Protein AF-A0A917TWZ6-F1 (afdb_monomer_lite)

Sequence (79 aa):
MAGGVARRGRGRDAGGMRWVYIGVGVLLILFGGVWTLQGLDVLGGSAMSGVTVWAVVGPVVALVGIVSVVIGLRRSRVD

Radius of gyration: 20.35 Å; chains: 1; bounding box: 50×36×53 Å

Secondary structure (DSSP, 8-state):
------------HHHHHHHHHHHHHHHHHHHHHHHHHHHTTSS-SSTTTT-HHHHHHHHHHHHHHHHHHHHHHHHTTT-

pLDDT: mean 82.61, std 15.35, range [44.22, 97.62]

Organism: NCBI:txid1424081

Foldseek 3Di:
DDDCPPDPPPPPPLLVVLVVLLVQLVVLLVQLVVLLCQCVQVDDDDPSRVNVVSVVSSVVSNVVSVVSNVVSVVSVVVD

Structure (mmCIF, N/CA/C/O backbone):
data_AF-A0A917TWZ6-F1
#
_entry.id   AF-A0A917TWZ6-F1
#
loop_
_atom_site.group_PDB
_atom_site.id
_atom_site.type_symbol
_atom_site.label_atom_id
_atom_site.label_alt_id
_atom_site.label_comp_id
_atom_site.label_asym_id
_atom_site.label_entity_id
_atom_site.label_seq_id
_atom_site.pdbx_PDB_ins_code
_atom_site.Cartn_x
_atom_site.Cartn_y
_atom_site.Cartn_z
_atom_site.occupancy
_atom_site.B_iso_or_equiv
_atom_site.auth_seq_id
_atom_site.auth_comp_id
_atom_site.auth_asym_id
_atom_site.auth_atom_id
_atom_site.pdbx_PDB_model_num
ATOM 1 N N . MET A 1 1 ? 36.173 32.498 -34.989 1.00 47.44 1 MET A N 1
ATOM 2 C CA . MET A 1 1 ? 36.390 31.423 -33.998 1.00 47.44 1 MET A CA 1
ATOM 3 C C . MET A 1 1 ? 35.072 31.160 -33.267 1.00 47.44 1 MET A C 1
ATOM 5 O O . MET A 1 1 ? 34.857 31.670 -32.179 1.00 47.44 1 MET A O 1
ATOM 9 N N . ALA A 1 2 ? 34.147 30.446 -33.919 1.00 53.59 2 ALA A N 1
ATOM 10 C CA . ALA A 1 2 ? 32.965 29.859 -33.277 1.00 53.59 2 ALA A CA 1
ATOM 11 C C . ALA A 1 2 ? 33.415 28.497 -32.726 1.00 53.59 2 ALA A C 1
ATOM 13 O O . ALA A 1 2 ? 34.166 27.796 -33.391 1.00 53.59 2 ALA A O 1
ATOM 14 N N . GLY A 1 3 ? 33.133 28.114 -31.491 1.00 57.16 3 GLY A N 1
ATOM 15 C CA . GLY A 1 3 ? 31.805 28.018 -30.907 1.00 57.16 3 GLY A CA 1
ATOM 16 C C . GLY A 1 3 ? 31.720 26.592 -30.373 1.00 57.16 3 GLY A C 1
ATOM 17 O O . GLY A 1 3 ? 31.353 25.676 -31.095 1.00 57.16 3 GLY A O 1
ATOM 18 N N . GLY A 1 4 ? 32.156 26.398 -29.131 1.00 52.81 4 GLY A N 1
ATOM 19 C CA . GLY A 1 4 ? 32.207 25.095 -28.474 1.00 52.81 4 GLY A CA 1
ATOM 20 C C . GLY A 1 4 ? 31.417 25.118 -27.178 1.00 52.81 4 GLY A C 1
ATOM 21 O O . GLY A 1 4 ? 31.966 24.832 -26.121 1.00 52.81 4 GLY A O 1
ATOM 22 N N . VAL A 1 5 ? 30.137 25.501 -27.240 1.00 64.25 5 VAL A N 1
ATOM 23 C CA . VAL A 1 5 ? 29.200 25.250 -26.140 1.00 64.25 5 VAL A CA 1
ATOM 24 C C . VAL A 1 5 ? 28.999 23.739 -26.092 1.00 64.25 5 VAL A C 1
ATOM 26 O O . VAL A 1 5 ? 28.137 23.183 -26.774 1.00 64.25 5 VAL A O 1
ATOM 29 N N . ALA A 1 6 ? 29.869 23.068 -25.338 1.00 67.00 6 ALA A N 1
ATOM 30 C CA . ALA A 1 6 ? 29.771 21.651 -25.049 1.00 67.00 6 ALA A CA 1
ATOM 31 C C . ALA A 1 6 ? 28.408 21.401 -24.397 1.00 67.00 6 ALA A C 1
ATOM 33 O O . ALA A 1 6 ? 28.140 21.795 -23.259 1.00 67.00 6 ALA A O 1
ATOM 34 N N . ARG A 1 7 ? 27.507 20.807 -25.182 1.00 65.44 7 ARG A N 1
ATOM 35 C CA . ARG A 1 7 ? 26.154 20.465 -24.767 1.00 65.44 7 ARG A CA 1
ATOM 36 C C . ARG A 1 7 ? 26.239 19.546 -23.559 1.00 65.44 7 ARG A C 1
ATOM 38 O O . ARG A 1 7 ? 26.743 18.430 -23.643 1.00 65.44 7 ARG A O 1
ATOM 45 N N . ARG A 1 8 ? 25.694 20.014 -22.439 1.00 64.06 8 ARG A N 1
ATOM 46 C CA . ARG A 1 8 ? 25.407 19.199 -21.263 1.00 64.06 8 ARG A CA 1
ATOM 47 C C . ARG A 1 8 ? 24.341 18.179 -21.671 1.00 64.06 8 ARG A C 1
ATOM 49 O O . ARG A 1 8 ? 23.148 18.466 -21.613 1.00 64.06 8 ARG A O 1
ATOM 56 N N . GLY A 1 9 ? 24.782 17.022 -22.161 1.00 52.75 9 GLY A N 1
ATOM 57 C CA . GLY A 1 9 ? 23.933 15.874 -22.457 1.00 52.75 9 GLY A CA 1
ATOM 58 C C . GLY A 1 9 ? 23.282 15.392 -21.168 1.00 52.75 9 GLY A C 1
ATOM 59 O O . GLY A 1 9 ? 23.867 14.631 -20.403 1.00 52.75 9 GLY A O 1
ATOM 60 N N . ARG A 1 10 ? 22.082 15.900 -20.891 1.00 64.06 10 ARG A N 1
ATOM 61 C CA . ARG A 1 10 ? 21.210 15.462 -19.805 1.00 64.06 10 ARG A CA 1
ATOM 62 C C . ARG A 1 10 ? 20.655 14.083 -20.169 1.00 64.06 10 ARG A C 1
ATOM 64 O O . ARG A 1 10 ? 19.535 13.966 -20.634 1.00 64.06 10 ARG A O 1
ATOM 71 N N . GLY A 1 11 ? 21.462 13.044 -19.990 1.00 54.41 11 GLY A N 1
ATOM 72 C CA . GLY A 1 11 ? 21.026 11.649 -20.078 1.00 54.41 11 GLY A CA 1
ATOM 73 C C . GLY A 1 11 ? 20.546 11.119 -18.726 1.00 54.41 11 GLY A C 1
ATOM 74 O O . GLY A 1 11 ? 21.107 10.141 -18.245 1.00 54.41 11 GLY A O 1
ATOM 75 N N . ARG A 1 12 ? 19.590 11.782 -18.051 1.00 60.22 12 ARG A N 1
ATOM 76 C CA . ARG A 1 12 ? 19.168 11.390 -16.682 1.00 60.22 12 ARG A CA 1
ATOM 77 C C . ARG A 1 12 ? 17.704 10.945 -16.557 1.00 60.22 12 ARG A C 1
ATOM 79 O O . ARG A 1 12 ? 17.262 10.589 -15.469 1.00 60.22 12 ARG A O 1
ATOM 86 N N . ASP A 1 13 ? 16.952 10.895 -17.648 1.00 59.88 13 ASP A N 1
ATOM 87 C CA . ASP A 1 13 ? 15.496 11.005 -17.503 1.00 59.88 13 ASP A CA 1
ATOM 88 C C . ASP A 1 13 ? 14.762 9.650 -17.612 1.00 59.88 13 ASP A C 1
ATOM 90 O O . ASP A 1 13 ? 13.685 9.491 -17.040 1.00 59.88 13 ASP A O 1
ATOM 94 N N . ALA A 1 14 ? 15.382 8.621 -18.208 1.00 57.94 14 ALA A N 1
ATOM 95 C CA . ALA A 1 14 ? 14.820 7.261 -18.247 1.00 57.94 14 ALA A CA 1
ATOM 96 C C . ALA A 1 14 ? 14.894 6.553 -16.877 1.00 57.94 14 ALA A C 1
ATOM 98 O O . ALA A 1 14 ? 13.921 5.967 -16.401 1.00 57.94 14 ALA A O 1
ATOM 99 N N . GLY A 1 15 ? 16.025 6.689 -16.172 1.00 60.75 15 GLY A N 1
ATOM 100 C CA . GLY A 1 15 ? 16.187 6.139 -14.823 1.00 60.75 15 GLY A CA 1
ATOM 101 C C . GLY A 1 15 ? 15.279 6.813 -13.789 1.00 60.75 15 GLY A C 1
ATOM 102 O O . GLY A 1 15 ? 14.766 6.142 -12.895 1.00 60.75 15 GLY A O 1
ATOM 103 N N . GLY A 1 16 ? 15.040 8.123 -13.920 1.00 75.00 16 GLY A N 1
ATOM 104 C CA . GLY A 1 16 ? 14.234 8.901 -12.975 1.00 75.00 16 GLY A CA 1
ATOM 105 C C . GLY A 1 16 ? 12.796 8.395 -12.854 1.00 75.00 16 GLY A C 1
ATOM 106 O O . GLY A 1 16 ? 12.340 8.108 -11.749 1.00 75.00 16 GLY A O 1
ATOM 107 N N . MET A 1 17 ? 12.100 8.203 -13.978 1.00 79.81 17 MET A N 1
ATOM 108 C CA . MET A 1 17 ? 10.696 7.766 -13.963 1.00 79.81 17 MET A CA 1
ATOM 109 C C . MET A 1 17 ? 10.520 6.363 -13.377 1.00 79.81 17 MET A C 1
ATOM 111 O O . MET A 1 17 ? 9.582 6.122 -12.620 1.00 79.81 17 MET A O 1
ATOM 115 N N . ARG A 1 18 ? 11.458 5.448 -13.642 1.00 84.00 18 ARG A N 1
ATOM 116 C CA . ARG A 1 18 ? 11.487 4.118 -13.015 1.00 84.00 18 ARG A CA 1
ATOM 117 C C . ARG A 1 18 ? 11.549 4.215 -11.491 1.00 84.00 18 ARG A C 1
ATOM 119 O O . ARG A 1 18 ? 10.759 3.568 -10.803 1.00 84.00 18 ARG A O 1
ATOM 126 N N . TRP A 1 19 ? 12.485 5.007 -10.969 1.00 86.69 19 TRP A N 1
ATOM 127 C CA . TRP A 1 19 ? 12.644 5.188 -9.525 1.00 86.69 19 TRP A CA 1
ATOM 128 C C . TRP A 1 19 ? 11.430 5.872 -8.894 1.00 86.69 19 TRP A C 1
ATOM 130 O O . TRP A 1 19 ? 11.067 5.519 -7.776 1.00 86.69 19 TRP A O 1
ATOM 140 N N . VAL A 1 20 ? 10.752 6.764 -9.624 1.00 90.69 20 VAL A N 1
ATOM 141 C CA . VAL A 1 20 ? 9.481 7.361 -9.188 1.00 90.69 20 VAL A CA 1
ATOM 142 C C . VAL A 1 20 ? 8.394 6.294 -9.026 1.00 90.69 20 VAL A C 1
ATOM 144 O O . VAL A 1 20 ? 7.806 6.210 -7.952 1.00 90.69 20 VAL A O 1
ATOM 147 N N . TYR A 1 21 ? 8.158 5.431 -10.024 1.00 90.69 21 TYR A N 1
ATOM 148 C CA . TYR A 1 21 ? 7.140 4.370 -9.918 1.00 90.69 21 TYR A CA 1
ATOM 149 C C . TYR A 1 21 ? 7.409 3.399 -8.763 1.00 90.69 21 TYR A C 1
ATOM 151 O O . TYR A 1 21 ? 6.486 3.022 -8.041 1.00 90.69 21 TYR A O 1
ATOM 159 N N . ILE A 1 22 ? 8.674 3.019 -8.566 1.00 90.88 22 ILE A N 1
ATOM 160 C CA . ILE A 1 22 ? 9.072 2.137 -7.464 1.00 90.88 22 ILE A CA 1
ATOM 161 C C . ILE A 1 22 ? 8.883 2.847 -6.119 1.00 90.88 22 ILE A C 1
ATOM 163 O O . ILE A 1 22 ? 8.273 2.278 -5.219 1.00 90.88 22 ILE A O 1
ATOM 167 N N . GLY A 1 23 ? 9.355 4.090 -5.987 1.00 93.88 23 GLY A N 1
ATOM 168 C CA . GLY A 1 23 ? 9.238 4.863 -4.749 1.00 93.88 23 GLY A CA 1
ATOM 169 C C . GLY A 1 23 ? 7.784 5.110 -4.343 1.00 93.88 23 GLY A C 1
ATOM 170 O O . GLY A 1 23 ? 7.414 4.846 -3.201 1.00 93.88 23 GLY A O 1
ATOM 171 N N . VAL A 1 24 ? 6.942 5.535 -5.291 1.00 95.44 24 VAL A N 1
ATOM 172 C CA . VAL A 1 24 ? 5.497 5.711 -5.071 1.00 95.44 24 VAL A CA 1
ATOM 173 C C . VAL A 1 24 ? 4.847 4.386 -4.680 1.00 95.44 24 VAL A C 1
ATOM 175 O O . VAL A 1 24 ? 4.082 4.338 -3.720 1.00 95.44 24 VAL A O 1
ATOM 178 N N . GLY A 1 25 ? 5.177 3.299 -5.378 1.00 95.94 25 GLY A N 1
ATOM 179 C CA . GLY A 1 25 ? 4.606 1.989 -5.091 1.00 95.94 25 GLY A CA 1
ATOM 180 C C . GLY A 1 25 ? 4.950 1.470 -3.693 1.00 95.94 25 GLY A C 1
ATOM 181 O O . GLY A 1 25 ? 4.061 1.013 -2.977 1.00 95.94 25 GLY A O 1
ATOM 182 N N . VAL A 1 26 ? 6.209 1.607 -3.266 1.00 96.25 26 VAL A N 1
ATOM 183 C CA . VAL A 1 26 ? 6.640 1.244 -1.905 1.00 96.25 26 VAL A CA 1
ATOM 184 C C . VAL A 1 26 ? 5.896 2.072 -0.860 1.00 96.25 26 VAL A C 1
ATOM 186 O O . VAL A 1 26 ? 5.393 1.515 0.113 1.00 96.25 26 VAL A O 1
ATOM 189 N N . LEU A 1 27 ? 5.769 3.382 -1.076 1.00 97.38 27 LEU A N 1
ATOM 190 C CA . LEU A 1 27 ? 5.075 4.265 -0.142 1.00 97.38 27 LEU A CA 1
ATOM 191 C C . LEU A 1 27 ? 3.594 3.884 0.017 1.00 97.38 27 LEU A C 1
ATOM 193 O O . LEU A 1 27 ? 3.087 3.823 1.136 1.00 97.38 27 LEU A O 1
ATOM 197 N N . LEU A 1 28 ? 2.918 3.563 -1.090 1.00 97.19 28 LEU A N 1
ATOM 198 C CA . LEU A 1 28 ? 1.532 3.091 -1.079 1.00 97.19 28 LEU A CA 1
ATOM 199 C C . LEU A 1 28 ? 1.379 1.751 -0.347 1.00 97.19 28 LEU A C 1
ATOM 201 O O . LEU A 1 28 ? 0.428 1.584 0.409 1.00 97.19 28 LEU A O 1
ATOM 205 N N . ILE A 1 29 ? 2.319 0.816 -0.516 1.00 97.25 29 ILE A N 1
ATOM 206 C CA . ILE A 1 29 ? 2.307 -0.462 0.217 1.00 97.25 29 ILE 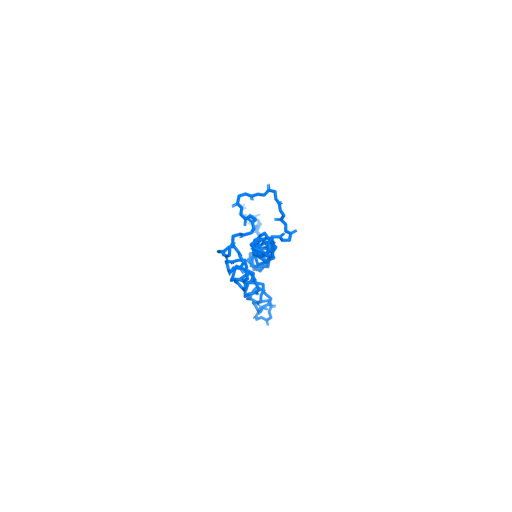A CA 1
ATOM 207 C C . ILE A 1 29 ? 2.412 -0.223 1.723 1.00 97.25 29 ILE A C 1
ATOM 209 O O . ILE A 1 29 ? 1.647 -0.809 2.488 1.00 97.25 29 ILE A O 1
ATOM 213 N N . LEU A 1 30 ? 3.326 0.652 2.149 1.00 97.44 30 LEU A N 1
ATOM 214 C CA . LEU A 1 30 ? 3.515 0.963 3.564 1.00 97.44 30 LEU A CA 1
ATOM 215 C C . LEU A 1 30 ? 2.268 1.617 4.164 1.00 97.44 30 LEU A C 1
ATOM 217 O O . LEU A 1 30 ? 1.775 1.154 5.191 1.00 97.44 30 LEU A O 1
ATOM 221 N N . PHE A 1 31 ? 1.717 2.642 3.508 1.00 96.25 31 PHE A N 1
ATOM 222 C CA . PHE A 1 31 ? 0.496 3.292 3.988 1.00 96.25 31 PHE A CA 1
ATOM 223 C C . PHE A 1 31 ? -0.710 2.353 3.981 1.00 96.25 31 PHE A C 1
ATOM 225 O O . PHE A 1 31 ? -1.445 2.305 4.965 1.00 96.25 31 PHE A O 1
ATOM 232 N N . GLY A 1 32 ? -0.880 1.559 2.923 1.00 95.38 32 GLY A N 1
ATOM 233 C CA . GLY A 1 32 ? -1.933 0.550 2.855 1.00 95.38 32 GLY A CA 1
ATOM 234 C C . GLY A 1 32 ? -1.822 -0.476 3.984 1.00 95.38 32 GLY A C 1
ATOM 235 O O . GLY A 1 32 ? -2.819 -0.797 4.630 1.00 95.38 32 GLY A O 1
ATOM 236 N N . GLY A 1 33 ? -0.607 -0.934 4.293 1.00 94.75 33 GLY A N 1
ATOM 237 C CA . GLY A 1 33 ? -0.343 -1.821 5.427 1.00 94.75 33 GLY A CA 1
ATOM 238 C C . GLY A 1 33 ? -0.718 -1.190 6.768 1.00 94.75 33 GLY A C 1
ATOM 239 O O . GLY A 1 33 ? -1.454 -1.801 7.541 1.00 94.75 33 GLY A O 1
ATOM 240 N N . VAL A 1 34 ? -0.287 0.050 7.020 1.00 94.81 34 VAL A N 1
ATOM 241 C CA . VAL A 1 34 ? -0.629 0.785 8.251 1.00 94.81 34 VAL A CA 1
ATOM 242 C C . VAL A 1 34 ? -2.141 0.943 8.396 1.00 94.81 34 VAL A C 1
ATOM 244 O O . VAL A 1 34 ? -2.676 0.606 9.448 1.00 94.81 34 VAL A O 1
ATOM 247 N N . TRP A 1 35 ? -2.846 1.376 7.349 1.00 93.50 35 TRP A N 1
ATOM 248 C CA . TRP A 1 35 ? -4.305 1.520 7.381 1.00 93.50 35 TRP A CA 1
ATOM 249 C C . TRP A 1 35 ? -5.029 0.190 7.580 1.00 93.50 35 TRP A C 1
ATOM 251 O O . TRP A 1 35 ? -5.996 0.136 8.335 1.00 93.50 35 TRP A O 1
ATOM 261 N N . THR A 1 36 ? -4.533 -0.896 6.980 1.00 92.81 36 THR A N 1
ATOM 262 C CA . THR A 1 36 ? -5.085 -2.240 7.210 1.00 92.81 36 THR A CA 1
ATOM 263 C C . THR A 1 36 ? -4.967 -2.611 8.684 1.00 92.81 36 THR A C 1
ATOM 265 O O . THR A 1 36 ? -5.950 -2.987 9.314 1.00 92.81 36 THR A O 1
ATOM 268 N N . LEU A 1 37 ? -3.767 -2.468 9.252 1.00 91.50 37 LEU A N 1
ATOM 269 C CA . LEU A 1 37 ? -3.501 -2.798 10.649 1.00 91.50 37 LEU A CA 1
ATOM 270 C C . LEU A 1 37 ? -4.268 -1.890 11.620 1.00 91.50 37 LEU A C 1
ATOM 272 O O . LEU A 1 37 ? -4.706 -2.362 12.665 1.00 91.50 37 LEU A O 1
ATOM 276 N N . GLN A 1 38 ? -4.468 -0.614 11.279 1.00 91.56 38 GLN A N 1
ATOM 277 C CA . GLN A 1 38 ? -5.326 0.295 12.043 1.00 91.56 38 GLN A CA 1
ATOM 278 C C . GLN A 1 38 ? -6.790 -0.152 11.981 1.00 91.56 38 GLN A C 1
ATOM 280 O O . GLN A 1 38 ? -7.422 -0.318 13.019 1.00 91.56 38 GLN A O 1
ATOM 285 N N . GLY A 1 39 ? -7.328 -0.444 10.797 1.00 90.31 39 GLY A N 1
ATOM 286 C CA . GLY A 1 39 ? -8.715 -0.897 10.662 1.00 90.31 39 GLY A CA 1
ATOM 287 C C . GLY A 1 39 ? -9.007 -2.241 11.335 1.00 90.31 39 GLY A C 1
ATOM 288 O O . GLY A 1 39 ? -10.134 -2.470 11.764 1.00 90.31 39 GLY A O 1
ATOM 289 N N . LEU A 1 40 ? -7.995 -3.106 11.459 1.00 89.94 40 LEU A N 1
ATOM 290 C CA . LEU A 1 40 ? -8.053 -4.368 12.210 1.00 89.94 40 LEU A CA 1
ATOM 291 C C . LEU A 1 40 ? -7.826 -4.198 13.722 1.00 89.94 40 LEU A C 1
ATOM 293 O O . LEU A 1 40 ? -7.778 -5.192 14.439 1.00 89.94 40 LEU A O 1
ATOM 297 N N . ASP A 1 41 ? -7.652 -2.963 14.193 1.00 89.12 41 ASP A N 1
ATOM 298 C CA . ASP A 1 41 ? -7.352 -2.611 15.586 1.00 89.12 41 ASP A CA 1
ATOM 299 C C . ASP A 1 41 ? -6.037 -3.202 16.135 1.00 89.12 41 ASP A C 1
ATOM 301 O O . ASP A 1 41 ? -5.804 -3.260 17.338 1.00 89.12 41 ASP A O 1
ATOM 305 N N . VAL A 1 42 ? -5.127 -3.610 15.244 1.00 90.19 42 VAL A N 1
ATOM 306 C CA . VAL A 1 42 ? -3.772 -4.059 15.609 1.00 90.19 42 VAL A CA 1
ATOM 307 C C . VAL A 1 42 ? -2.889 -2.857 15.946 1.00 90.19 42 VAL A C 1
ATOM 309 O O . VAL A 1 42 ? -2.059 -2.916 16.853 1.00 90.19 42 VAL A O 1
ATOM 312 N N . LEU A 1 43 ? -3.066 -1.752 15.214 1.00 85.31 43 LEU A N 1
ATOM 313 C CA . LEU A 1 43 ? -2.418 -0.470 15.490 1.00 85.31 43 LEU A CA 1
ATOM 314 C C . LEU A 1 43 ? -3.452 0.516 16.050 1.00 85.31 43 LEU A C 1
ATOM 316 O O . LEU A 1 43 ? -4.171 1.189 15.307 1.00 85.31 43 LEU A O 1
ATOM 320 N N . GLY A 1 44 ? -3.526 0.567 17.380 1.00 76.62 44 GLY A N 1
ATOM 321 C CA . GLY A 1 44 ? -4.417 1.437 18.152 1.00 76.62 44 GLY A CA 1
ATOM 322 C C . GLY A 1 44 ? -3.919 2.881 18.315 1.00 76.62 44 GLY A C 1
ATOM 323 O O . GLY A 1 44 ? -2.810 3.231 17.914 1.00 76.62 44 GLY A O 1
ATOM 324 N N . GLY A 1 45 ? -4.735 3.722 18.960 1.00 81.81 45 GLY A N 1
ATOM 325 C CA . GLY A 1 45 ? -4.350 5.082 19.374 1.00 81.81 45 GLY A CA 1
ATOM 326 C C . GLY A 1 45 ? -4.649 6.193 18.362 1.00 81.81 45 GLY A C 1
ATOM 327 O O . GLY A 1 45 ? -4.223 7.329 18.563 1.00 81.81 45 GLY A O 1
ATOM 328 N N . SER A 1 46 ? -5.391 5.895 17.291 1.00 77.12 46 SER A N 1
ATOM 329 C CA . SER A 1 46 ? -5.817 6.876 16.287 1.00 77.12 46 SER A CA 1
ATOM 330 C C . SER A 1 46 ? -7.328 6.824 16.050 1.00 77.12 46 SER A C 1
ATOM 332 O O . SER A 1 46 ? -7.970 5.817 16.333 1.00 77.12 46 SER A O 1
ATOM 334 N N . ALA A 1 47 ? -7.892 7.872 15.440 1.00 77.56 47 ALA A N 1
ATOM 335 C CA . ALA A 1 47 ? -9.298 7.895 15.015 1.00 77.56 47 ALA A CA 1
ATOM 336 C C . ALA A 1 47 ? -9.647 6.841 13.937 1.00 77.56 47 ALA A C 1
ATOM 338 O O . ALA A 1 47 ? -10.812 6.686 13.581 1.00 77.56 47 ALA A O 1
ATOM 339 N N . MET A 1 48 ? -8.645 6.148 13.387 1.00 76.56 48 MET A N 1
ATOM 340 C CA . MET A 1 48 ? -8.796 5.126 12.348 1.00 76.56 48 MET A CA 1
ATOM 341 C C . MET A 1 48 ? -8.802 3.697 12.913 1.00 76.56 48 MET A C 1
ATOM 343 O O . MET A 1 48 ? -9.117 2.755 12.185 1.00 76.56 48 MET A O 1
ATOM 347 N N . SER A 1 49 ? -8.448 3.529 14.189 1.00 85.62 49 SER A N 1
ATOM 348 C CA . SER A 1 49 ? -8.290 2.224 14.826 1.00 85.62 49 SER A CA 1
ATOM 349 C C . SER A 1 49 ? -9.648 1.548 15.073 1.00 85.62 49 SER A C 1
ATOM 351 O O . SER A 1 49 ? -10.578 2.191 15.558 1.00 85.62 49 SER A O 1
ATOM 353 N N . GLY A 1 50 ? -9.789 0.281 14.671 1.00 82.88 50 GLY A N 1
ATOM 354 C CA . GLY A 1 50 ? -11.023 -0.504 14.835 1.00 82.88 50 GLY A CA 1
ATOM 355 C C . GLY A 1 50 ? -12.165 -0.152 13.874 1.00 82.88 50 GLY A C 1
ATOM 356 O O . GLY A 1 50 ? -13.283 -0.647 14.027 1.00 82.88 50 GLY A O 1
ATOM 357 N N . VAL A 1 51 ? -11.911 0.682 12.859 1.00 87.88 51 VAL A N 1
ATOM 358 C CA . VAL A 1 51 ? -12.914 1.057 11.853 1.00 87.88 51 VAL A CA 1
ATOM 359 C C . VAL A 1 51 ? -12.733 0.217 10.587 1.00 87.88 51 VAL A C 1
ATOM 361 O O . VAL A 1 51 ? -11.730 0.324 9.877 1.00 87.88 51 VAL A O 1
ATOM 364 N N . THR A 1 52 ? -13.761 -0.565 10.244 1.00 87.75 52 THR A N 1
ATOM 365 C CA . THR A 1 52 ? -13.744 -1.542 9.137 1.00 87.75 52 THR A CA 1
ATOM 366 C C . THR A 1 52 ? -13.429 -0.919 7.774 1.00 87.75 52 THR A C 1
ATOM 368 O O . THR A 1 52 ? -12.877 -1.584 6.903 1.00 87.75 52 THR A O 1
ATOM 371 N N . VAL A 1 53 ? -13.723 0.373 7.589 1.00 93.38 53 VAL A N 1
ATOM 372 C CA . VAL A 1 53 ? -13.366 1.119 6.372 1.00 93.38 53 VAL A CA 1
ATOM 373 C C . VAL A 1 53 ? -11.861 1.047 6.104 1.00 93.38 53 VAL A C 1
ATOM 375 O O . VAL A 1 53 ? -11.461 0.730 4.986 1.00 93.38 53 VAL A O 1
ATOM 378 N N . TRP A 1 54 ? -11.016 1.263 7.115 1.00 91.12 54 TRP A N 1
ATOM 379 C CA . TRP A 1 54 ? -9.559 1.239 6.937 1.00 91.12 54 TRP A CA 1
ATOM 380 C C . TRP A 1 54 ? -9.023 -0.176 6.700 1.00 91.12 54 TRP A C 1
ATOM 382 O O . TRP A 1 54 ? -8.077 -0.343 5.930 1.00 91.12 54 TRP A O 1
ATOM 392 N N . ALA A 1 55 ? -9.696 -1.197 7.241 1.00 91.00 55 ALA A N 1
ATOM 393 C CA . ALA A 1 55 ? -9.375 -2.602 6.988 1.00 91.00 55 ALA A CA 1
ATOM 394 C C . ALA A 1 55 ? -9.608 -3.003 5.519 1.00 91.00 55 ALA A C 1
ATOM 396 O O . ALA A 1 55 ? -8.979 -3.943 5.043 1.00 91.00 55 ALA A O 1
ATOM 397 N N . VAL A 1 56 ? -10.478 -2.287 4.794 1.00 94.06 56 VAL A N 1
ATOM 398 C CA . VAL A 1 56 ? -10.750 -2.509 3.362 1.00 94.06 56 VAL A CA 1
ATOM 399 C C . VAL A 1 56 ? -9.938 -1.564 2.475 1.00 94.06 56 VAL A C 1
ATOM 401 O O . VAL A 1 56 ? -9.384 -1.987 1.460 1.00 94.06 56 VAL A O 1
ATOM 404 N N . VAL A 1 57 ? -9.824 -0.289 2.851 1.00 95.44 57 VAL A N 1
ATOM 405 C CA . VAL A 1 57 ? -9.059 0.710 2.086 1.00 95.44 57 VAL A CA 1
ATOM 406 C C . VAL A 1 57 ? -7.567 0.378 2.086 1.00 95.44 57 VAL A C 1
ATOM 408 O O . VAL A 1 57 ? -6.917 0.488 1.046 1.00 95.44 57 VAL A O 1
ATOM 411 N N . GLY A 1 58 ? -7.027 -0.073 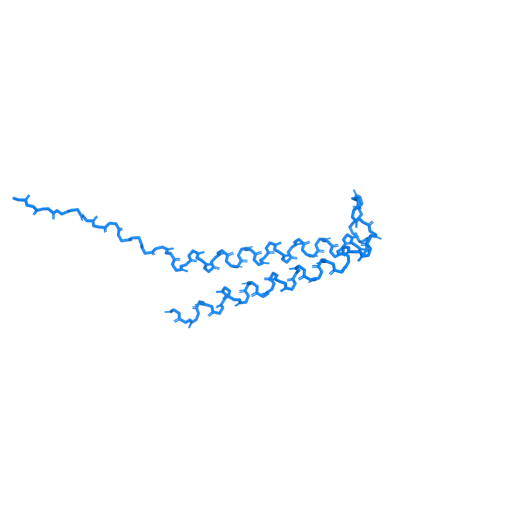3.219 1.00 94.62 58 GLY A N 1
ATOM 412 C CA . GLY A 1 58 ? -5.617 -0.425 3.357 1.00 94.62 58 GLY A CA 1
ATOM 413 C C . GLY A 1 58 ? -5.136 -1.458 2.327 1.00 94.62 58 GLY A C 1
ATOM 414 O O . GLY A 1 58 ? -4.208 -1.156 1.569 1.00 94.62 58 GLY A O 1
ATOM 415 N N . PRO A 1 59 ? -5.787 -2.632 2.206 1.00 95.50 59 PRO A N 1
ATOM 416 C CA . PRO A 1 59 ? 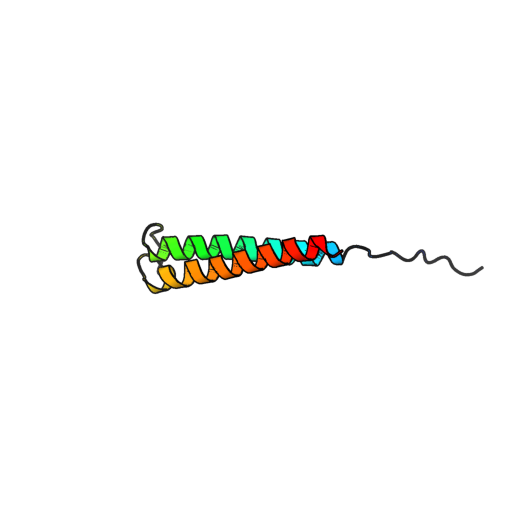-5.427 -3.631 1.205 1.00 95.50 59 PRO A CA 1
ATOM 417 C C . PRO A 1 59 ? -5.556 -3.117 -0.230 1.00 95.50 59 PRO A C 1
ATOM 419 O O . PRO A 1 59 ? -4.678 -3.379 -1.049 1.00 95.50 59 PRO A O 1
ATOM 422 N N . VAL A 1 60 ? -6.597 -2.335 -0.542 1.00 97.38 60 VAL A N 1
ATOM 423 C CA . VAL A 1 60 ? -6.773 -1.743 -1.881 1.00 97.38 60 VAL A CA 1
ATOM 424 C C . VAL A 1 60 ? -5.595 -0.831 -2.231 1.00 97.38 60 VAL A C 1
ATOM 426 O O . VAL A 1 60 ? -5.014 -0.951 -3.311 1.00 97.38 60 VAL A O 1
ATOM 429 N N . VAL A 1 61 ? -5.192 0.040 -1.308 1.00 97.38 61 VAL A N 1
ATOM 430 C CA . VAL A 1 61 ? -4.061 0.961 -1.498 1.00 97.38 61 VAL A CA 1
ATOM 431 C C . VAL A 1 61 ? -2.746 0.191 -1.641 1.00 97.38 61 VAL A C 1
ATOM 433 O O . VAL A 1 61 ? -1.946 0.499 -2.529 1.00 97.38 61 VAL A O 1
ATOM 436 N N . ALA A 1 62 ? -2.550 -0.862 -0.843 1.00 95.44 62 ALA A N 1
ATOM 437 C CA . ALA A 1 62 ? -1.378 -1.722 -0.957 1.00 95.44 62 ALA A CA 1
ATOM 438 C C . ALA A 1 62 ? -1.304 -2.421 -2.328 1.00 95.44 62 ALA A C 1
ATOM 440 O O . ALA A 1 62 ? -0.232 -2.456 -2.937 1.00 95.44 62 ALA A O 1
ATOM 441 N N . LEU A 1 63 ? -2.431 -2.906 -2.863 1.00 97.62 63 LEU A N 1
ATOM 442 C CA . LEU A 1 63 ? -2.495 -3.509 -4.200 1.00 97.62 63 LEU A CA 1
ATOM 443 C C . LEU A 1 63 ? -2.121 -2.509 -5.304 1.00 97.62 63 LEU A C 1
ATOM 445 O O . LEU A 1 63 ? -1.339 -2.848 -6.195 1.00 97.62 63 LEU A O 1
ATOM 449 N N . VAL A 1 64 ? -2.606 -1.266 -5.232 1.00 97.12 64 VAL A N 1
ATOM 450 C CA . VAL A 1 64 ? -2.213 -0.200 -6.177 1.00 97.12 64 VAL A CA 1
ATOM 451 C C . VAL A 1 64 ? -0.709 0.082 -6.091 1.00 97.12 64 VAL A C 1
ATOM 453 O O . VAL A 1 64 ? -0.042 0.271 -7.117 1.00 97.12 64 VAL A O 1
ATOM 456 N N . GLY A 1 65 ? -0.149 0.056 -4.881 1.00 96.06 65 GLY A N 1
ATOM 457 C CA . GLY A 1 65 ? 1.288 0.168 -4.665 1.00 96.06 65 GLY A CA 1
ATOM 458 C C . GLY A 1 65 ? 2.078 -0.959 -5.335 1.00 96.06 65 GLY A C 1
ATOM 459 O O . GLY A 1 65 ? 3.017 -0.685 -6.086 1.00 96.06 65 GLY A O 1
ATOM 460 N N . ILE A 1 66 ? 1.649 -2.213 -5.164 1.00 96.19 66 ILE A N 1
ATOM 461 C CA . ILE A 1 66 ? 2.254 -3.386 -5.822 1.00 96.19 66 ILE A CA 1
ATOM 462 C C . ILE A 1 66 ? 2.226 -3.228 -7.344 1.00 96.19 66 ILE A C 1
ATOM 464 O O . ILE A 1 66 ? 3.256 -3.403 -7.999 1.00 96.19 66 ILE A O 1
ATOM 468 N N . VAL A 1 67 ? 1.080 -2.845 -7.915 1.00 95.25 67 VAL A N 1
ATOM 469 C CA . VAL A 1 67 ? 0.946 -2.609 -9.362 1.00 95.25 67 VAL A CA 1
ATOM 470 C C . VAL A 1 67 ? 1.929 -1.532 -9.828 1.00 95.25 67 VAL A C 1
ATOM 472 O O . VAL A 1 67 ? 2.613 -1.719 -10.836 1.00 95.25 67 VAL A O 1
ATOM 475 N N . SER A 1 68 ? 2.073 -0.447 -9.066 1.00 93.56 68 SER A N 1
ATOM 476 C CA . SER A 1 68 ? 3.006 0.642 -9.379 1.00 93.56 68 SER A CA 1
ATOM 477 C C . SER A 1 68 ? 4.467 0.173 -9.395 1.00 93.56 68 SER A C 1
ATOM 479 O O . SER A 1 68 ? 5.190 0.456 -10.355 1.00 93.56 68 SER A O 1
ATOM 481 N N . VAL A 1 69 ? 4.890 -0.620 -8.400 1.00 92.62 69 VAL A N 1
ATOM 482 C CA . VAL A 1 69 ? 6.238 -1.221 -8.369 1.00 92.62 69 VAL A CA 1
ATOM 483 C C . VAL A 1 69 ? 6.449 -2.141 -9.573 1.00 92.62 69 VAL A C 1
ATOM 485 O O . VAL A 1 69 ? 7.464 -2.033 -10.264 1.00 92.62 69 VAL A O 1
ATOM 488 N N . VAL A 1 70 ? 5.487 -3.020 -9.867 1.00 92.62 70 VAL A N 1
ATOM 489 C CA . VAL A 1 70 ? 5.574 -3.966 -10.991 1.00 92.62 70 VAL A CA 1
ATOM 490 C C . VAL A 1 70 ? 5.708 -3.228 -12.324 1.00 92.62 70 VAL A C 1
ATOM 492 O O . VAL A 1 70 ? 6.521 -3.630 -13.159 1.00 92.62 70 VAL A O 1
ATOM 495 N N . ILE A 1 71 ? 4.971 -2.134 -12.527 1.00 91.19 71 ILE A N 1
ATOM 496 C CA . ILE A 1 71 ? 5.084 -1.302 -13.733 1.00 91.19 71 ILE A CA 1
ATOM 497 C C . ILE A 1 71 ? 6.483 -0.681 -13.844 1.00 91.19 71 ILE A C 1
ATOM 499 O O . ILE A 1 71 ? 7.088 -0.743 -14.919 1.00 91.19 71 ILE A O 1
ATOM 503 N N . GLY A 1 72 ? 7.018 -0.130 -12.749 1.00 86.94 72 GLY A N 1
ATOM 504 C CA . GLY A 1 72 ? 8.372 0.432 -12.716 1.00 86.94 72 GLY A CA 1
ATOM 505 C C . GLY A 1 72 ? 9.446 -0.606 -13.064 1.00 86.94 72 GLY A C 1
ATOM 506 O O . GLY A 1 72 ? 10.332 -0.347 -13.881 1.00 86.94 72 GLY A O 1
ATOM 507 N N . LEU A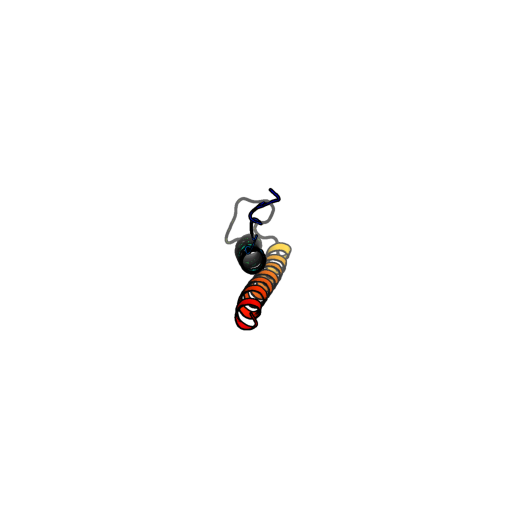 1 73 ? 9.324 -1.819 -12.520 1.00 87.69 73 LEU A N 1
ATOM 508 C CA . LEU A 1 73 ? 10.244 -2.926 -12.800 1.00 87.69 73 LEU A CA 1
ATOM 509 C C . LEU A 1 73 ? 10.125 -3.453 -14.239 1.00 87.69 73 LEU A C 1
ATOM 511 O O . LEU A 1 73 ? 11.139 -3.787 -14.849 1.00 87.69 73 LEU A O 1
ATOM 515 N N . ARG A 1 74 ? 8.914 -3.512 -14.808 1.00 84.69 74 ARG A N 1
ATOM 516 C CA . ARG A 1 74 ? 8.693 -3.987 -16.187 1.00 84.69 74 ARG A CA 1
ATOM 517 C C . ARG A 1 74 ? 9.226 -3.019 -17.240 1.00 84.69 74 ARG A C 1
ATOM 519 O O . ARG A 1 74 ? 9.818 -3.477 -18.212 1.00 84.69 74 ARG A O 1
ATOM 526 N N . ARG A 1 75 ? 9.091 -1.705 -17.028 1.00 74.44 75 ARG A N 1
ATOM 527 C CA . ARG A 1 75 ? 9.668 -0.685 -17.928 1.00 74.44 75 ARG A CA 1
ATOM 528 C C . ARG A 1 75 ? 11.193 -0.770 -18.033 1.00 74.44 75 ARG A C 1
ATOM 530 O O . ARG A 1 75 ? 11.740 -0.457 -19.071 1.00 74.44 75 ARG A O 1
ATOM 537 N N . SER A 1 76 ? 11.853 -1.306 -17.007 1.00 57.44 76 SER A N 1
ATOM 538 C CA . SER A 1 76 ? 13.316 -1.465 -16.960 1.00 57.44 76 SER A CA 1
ATOM 53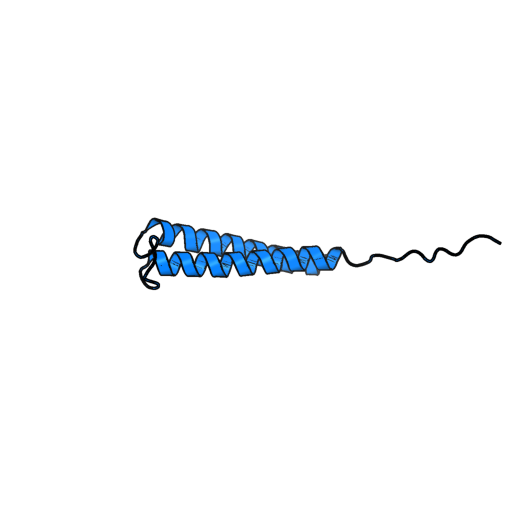9 C C . SER A 1 76 ? 13.874 -2.522 -17.920 1.00 57.44 76 SER A C 1
ATOM 541 O O . SER A 1 76 ? 15.085 -2.624 -18.047 1.00 57.44 76 SER A O 1
ATOM 543 N N . ARG A 1 77 ? 13.021 -3.393 -18.477 1.00 58.19 77 ARG A N 1
ATOM 544 C CA . ARG A 1 77 ? 13.441 -4.519 -19.331 1.00 58.19 77 ARG A CA 1
ATOM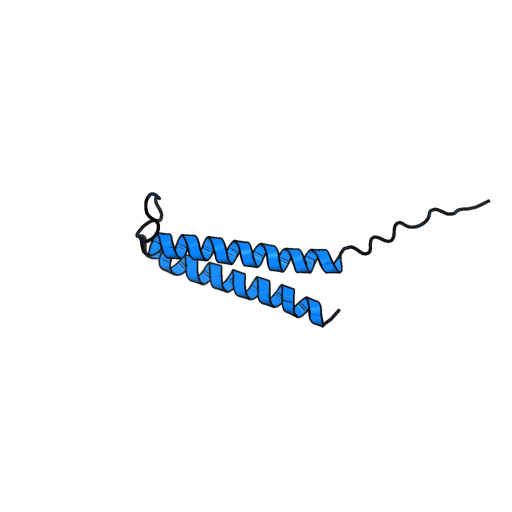 545 C C . ARG A 1 77 ? 13.268 -4.245 -20.826 1.00 58.19 77 ARG A C 1
ATOM 547 O O . ARG A 1 77 ? 13.632 -5.104 -21.619 1.00 58.19 77 ARG A O 1
ATOM 554 N N . VAL A 1 78 ? 12.633 -3.129 -21.184 1.00 55.12 78 VAL A N 1
ATOM 555 C CA . VAL A 1 78 ? 12.311 -2.772 -22.577 1.00 55.12 78 VAL A CA 1
ATOM 556 C C . VAL A 1 78 ? 13.241 -1.668 -23.107 1.00 55.12 78 VAL A C 1
ATOM 558 O O . VAL A 1 78 ? 13.316 -1.494 -24.319 1.00 55.12 78 VAL A O 1
ATOM 561 N N . ASP A 1 79 ? 13.966 -0.985 -22.214 1.00 44.22 79 ASP A N 1
ATOM 562 C CA . ASP A 1 79 ? 15.084 -0.082 -22.531 1.00 44.22 79 ASP A CA 1
ATOM 563 C C . ASP A 1 79 ? 16.409 -0.862 -22.585 1.00 44.22 79 ASP A C 1
ATOM 565 O O . ASP A 1 79 ? 17.245 -0.550 -23.463 1.00 44.22 79 ASP A O 1
#